Protein AF-A0A2E8GKJ9-F1 (afdb_monomer_lite)

Radius of gyration: 20.24 Å; chains: 1; bounding box: 35×62×53 Å

Structure (mmCIF, N/CA/C/O backbone):
data_AF-A0A2E8GKJ9-F1
#
_entry.id   AF-A0A2E8GKJ9-F1
#
loop_
_atom_site.group_PDB
_atom_site.id
_atom_site.type_symbol
_atom_site.label_atom_id
_atom_site.label_alt_id
_atom_site.label_comp_id
_atom_site.label_asym_id
_atom_site.label_entity_id
_atom_site.label_seq_id
_atom_site.pdbx_PDB_ins_code
_atom_site.Cartn_x
_atom_site.Cartn_y
_atom_site.Cartn_z
_atom_site.occupancy
_atom_site.B_iso_or_equiv
_atom_site.auth_seq_id
_atom_site.auth_comp_id
_atom_site.auth_asym_id
_atom_site.auth_atom_id
_atom_site.pdbx_PDB_model_num
ATOM 1 N N . MET A 1 1 ? -16.526 -52.017 17.508 1.00 37.81 1 MET A N 1
ATOM 2 C CA . MET A 1 1 ? -17.168 -50.694 17.635 1.00 37.81 1 MET A CA 1
ATOM 3 C C . MET A 1 1 ? -16.458 -49.986 18.776 1.00 37.81 1 MET A C 1
ATOM 5 O O . MET A 1 1 ? -16.640 -50.382 19.917 1.00 37.81 1 MET A O 1
ATOM 9 N N . VAL A 1 2 ? -15.527 -49.085 18.461 1.00 34.81 2 VAL A N 1
ATOM 10 C CA . VAL A 1 2 ? -14.724 -48.361 19.457 1.00 34.81 2 VAL A CA 1
ATOM 11 C C . VAL A 1 2 ? -15.180 -46.912 19.404 1.00 34.81 2 VAL A C 1
ATOM 13 O O . VAL A 1 2 ? -15.052 -46.266 18.368 1.00 34.81 2 VAL A O 1
ATOM 16 N N . PHE A 1 3 ? -15.776 -46.445 20.497 1.00 35.25 3 PHE A N 1
ATOM 17 C CA . PHE A 1 3 ? -16.077 -45.037 20.713 1.00 35.25 3 PHE A CA 1
ATOM 18 C C . PHE A 1 3 ? -14.812 -44.370 21.252 1.00 35.25 3 PHE A C 1
ATOM 20 O O . PHE A 1 3 ? -14.342 -44.736 22.326 1.00 35.25 3 PHE A O 1
ATOM 27 N N . VAL A 1 4 ? -14.271 -43.401 20.515 1.00 41.47 4 VAL A N 1
ATOM 28 C CA . VAL A 1 4 ? -13.294 -42.444 21.045 1.00 41.47 4 VAL A CA 1
ATOM 29 C C . VAL A 1 4 ? -14.050 -41.140 21.274 1.00 41.47 4 VAL A C 1
ATOM 31 O O . VAL A 1 4 ? -14.272 -40.359 20.355 1.00 41.47 4 VAL A O 1
ATOM 34 N N . LEU A 1 5 ? -14.520 -40.966 22.508 1.00 47.38 5 LEU A N 1
ATOM 35 C CA . LEU A 1 5 ? -14.886 -39.672 23.071 1.00 47.38 5 LEU A CA 1
ATOM 36 C C . LEU A 1 5 ? -13.622 -39.108 23.714 1.00 47.38 5 LEU A C 1
ATOM 38 O O . LEU A 1 5 ? -13.054 -39.756 24.591 1.00 47.38 5 LEU A O 1
ATOM 42 N N . GLY A 1 6 ? -13.198 -37.916 23.309 1.00 37.88 6 GLY A N 1
ATOM 43 C CA . GLY A 1 6 ? -12.155 -37.197 24.032 1.00 37.88 6 GLY A CA 1
ATOM 44 C C . GLY A 1 6 ? -11.301 -36.329 23.134 1.00 37.88 6 GLY A C 1
ATOM 45 O O . GLY A 1 6 ? -10.289 -36.789 22.623 1.00 37.88 6 GLY A O 1
ATOM 46 N N . LEU A 1 7 ? -11.729 -35.080 22.966 1.00 38.28 7 LEU A N 1
ATOM 47 C CA . LEU A 1 7 ? -10.962 -33.881 23.315 1.00 38.28 7 LEU A CA 1
ATOM 48 C C . LEU A 1 7 ? -11.767 -32.685 22.800 1.00 38.28 7 LEU A C 1
ATOM 50 O O . LEU A 1 7 ? -11.578 -32.201 21.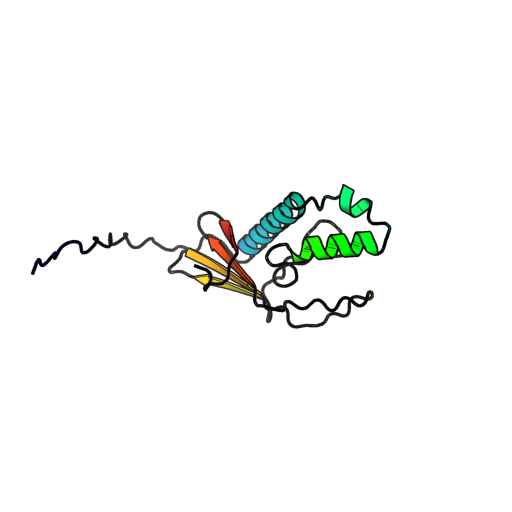688 1.00 38.28 7 LEU A O 1
ATOM 54 N N . TYR A 1 8 ? -12.716 -32.237 23.627 1.00 41.44 8 TYR A N 1
ATOM 55 C CA . TYR A 1 8 ? -13.070 -30.824 23.636 1.00 41.44 8 TYR A CA 1
ATOM 56 C C . TYR A 1 8 ? -11.774 -30.100 23.990 1.00 41.44 8 TYR A C 1
ATOM 58 O O . TYR A 1 8 ? -11.351 -30.143 25.143 1.00 41.44 8 TYR A O 1
ATOM 66 N N . GLY A 1 9 ? -11.101 -29.547 22.981 1.00 39.53 9 GLY A N 1
ATOM 67 C CA . GLY A 1 9 ? -10.055 -28.568 23.216 1.00 39.53 9 GLY A CA 1
ATOM 68 C C . GLY A 1 9 ? -10.674 -27.466 24.058 1.00 39.53 9 GLY A C 1
ATOM 69 O O . GLY A 1 9 ? -11.692 -26.888 23.671 1.00 39.53 9 GLY A O 1
ATOM 70 N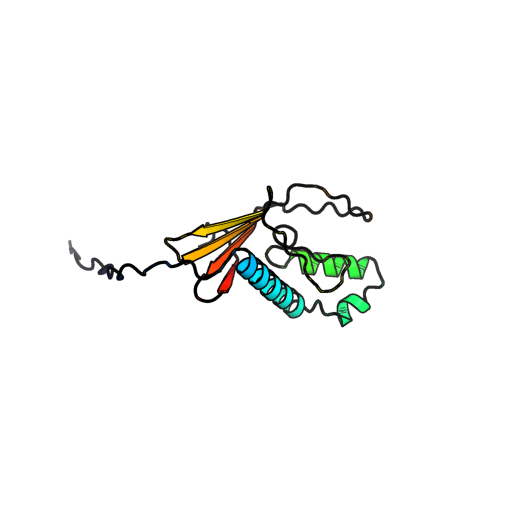 N . GLU A 1 10 ? -10.116 -27.264 25.245 1.00 41.47 10 GLU A N 1
ATOM 71 C CA . GLU A 1 10 ? -10.360 -26.087 26.055 1.00 41.47 10 GLU A CA 1
ATOM 72 C C . GLU A 1 10 ? -10.153 -24.874 25.147 1.00 41.47 10 GLU A C 1
ATOM 74 O O . GLU A 1 10 ? -9.032 -24.555 24.759 1.00 41.47 10 GLU A O 1
ATOM 79 N N . LEU A 1 11 ? -11.253 -24.223 24.755 1.00 41.44 11 LEU A N 1
ATOM 80 C CA . LEU A 1 11 ? -11.189 -22.822 24.383 1.00 41.44 11 LEU A CA 1
ATOM 81 C C . LEU A 1 11 ? -10.707 -22.134 25.656 1.00 41.44 11 LEU A C 1
ATOM 83 O O . LEU A 1 11 ? -11.498 -21.924 26.581 1.00 41.44 11 LEU A O 1
ATOM 87 N N . GLU A 1 12 ? -9.405 -21.866 25.737 1.00 44.09 12 GLU A N 1
ATOM 88 C CA . GLU A 1 12 ? -8.882 -20.890 26.676 1.00 44.09 12 GLU A CA 1
ATOM 89 C C . GLU A 1 12 ? -9.734 -19.644 26.483 1.00 44.09 12 GLU A C 1
ATOM 91 O O . GLU A 1 12 ? -9.731 -18.996 25.435 1.00 44.09 12 GLU A O 1
ATOM 96 N N . LYS A 1 13 ? -10.577 -19.385 27.477 1.00 44.56 13 LYS A N 1
ATOM 97 C CA . LYS A 1 13 ? -11.367 -18.175 27.558 1.00 44.56 13 LYS A CA 1
ATOM 98 C C . LYS A 1 13 ? -10.351 -17.076 27.824 1.00 44.56 13 LYS A C 1
ATOM 100 O O . LYS A 1 13 ? -10.055 -16.797 28.983 1.00 44.56 13 LYS A O 1
ATOM 105 N N . SER A 1 14 ? -9.761 -16.548 26.752 1.00 55.38 14 SER A N 1
ATOM 106 C CA . SER A 1 14 ? -8.860 -15.410 26.819 1.00 55.38 14 SER A CA 1
ATOM 107 C C . SER A 1 14 ? -9.568 -14.334 27.629 1.00 55.38 14 SER A C 1
ATOM 109 O O . SER A 1 14 ? -10.751 -14.055 27.395 1.00 55.38 14 SER A O 1
ATOM 111 N N . GLU A 1 15 ? -8.875 -13.787 28.624 1.00 50.28 15 GLU A N 1
ATOM 112 C CA . GLU A 1 15 ? -9.354 -12.618 29.352 1.00 50.28 15 GLU A CA 1
ATOM 113 C C . GLU A 1 15 ? -9.852 -11.576 28.340 1.00 50.28 15 GLU A C 1
ATOM 115 O O . GLU A 1 15 ? -9.291 -11.493 27.242 1.00 50.28 15 GLU A O 1
ATOM 120 N N . PRO A 1 16 ? -10.927 -10.827 28.641 1.00 48.75 16 PRO A N 1
ATOM 121 C CA . PRO A 1 16 ? -11.354 -9.753 27.762 1.00 48.75 16 PRO A CA 1
ATOM 122 C C . PRO A 1 16 ? -10.184 -8.777 27.649 1.00 48.75 16 PRO A C 1
ATOM 124 O O . PRO A 1 16 ? -9.932 -8.011 28.578 1.00 48.75 16 PRO A O 1
ATOM 127 N N . LYS A 1 17 ? -9.438 -8.850 26.538 1.00 59.78 17 LYS A N 1
ATOM 128 C CA . LYS A 1 17 ? -8.470 -7.820 26.188 1.00 59.78 17 LYS A CA 1
ATOM 129 C C . LYS A 1 17 ? -9.266 -6.528 26.149 1.00 59.78 17 LYS A C 1
ATOM 131 O O . LYS A 1 17 ? -10.297 -6.435 25.481 1.00 59.78 17 LYS A O 1
ATOM 136 N N . GLU A 1 18 ? -8.851 -5.570 26.957 1.00 61.88 18 GLU A N 1
ATOM 137 C CA . GLU A 1 18 ? -9.410 -4.234 26.912 1.00 61.88 18 GLU A CA 1
ATOM 138 C C . GLU A 1 18 ? -8.998 -3.630 25.568 1.00 61.88 18 GLU A C 1
ATOM 140 O O . GLU A 1 18 ? -7.889 -3.130 25.419 1.00 61.88 18 GLU A O 1
ATOM 145 N N . HIS A 1 19 ? -9.862 -3.776 24.562 1.00 66.50 19 HIS A N 1
ATOM 146 C CA . HIS A 1 19 ? -9.631 -3.259 23.219 1.00 66.50 19 HIS A CA 1
ATOM 147 C C . HIS A 1 19 ? -9.725 -1.736 23.261 1.00 66.50 19 HIS A C 1
ATOM 149 O O . HIS A 1 19 ? -10.819 -1.159 23.236 1.00 66.50 19 HIS A O 1
ATOM 155 N N . THR A 1 20 ? -8.569 -1.096 23.381 1.00 80.44 20 THR A N 1
ATOM 156 C CA . THR A 1 20 ? -8.431 0.347 23.247 1.00 80.44 20 THR A CA 1
ATOM 157 C C . THR A 1 20 ? -7.794 0.594 21.900 1.00 80.44 20 THR A C 1
ATOM 159 O O . THR A 1 20 ? -6.659 0.203 21.699 1.00 80.44 20 THR A O 1
ATOM 162 N N . GLN A 1 21 ? -8.535 1.240 21.004 1.00 89.44 21 GLN A N 1
ATOM 163 C CA . GLN A 1 21 ? -8.016 1.648 19.707 1.00 89.44 21 GLN A CA 1
ATOM 164 C C . GLN A 1 21 ? -6.819 2.592 19.915 1.00 89.44 21 GLN A C 1
ATOM 166 O O . GLN A 1 21 ? -6.995 3.711 20.411 1.00 89.44 21 GLN A O 1
ATOM 171 N N . GLU A 1 22 ? -5.625 2.134 19.563 1.00 91.12 22 GLU A N 1
ATOM 172 C CA . GLU A 1 22 ? -4.360 2.852 19.691 1.00 91.12 22 GLU A CA 1
ATOM 173 C C . GLU A 1 22 ? -4.058 3.675 18.439 1.00 91.12 22 GLU A C 1
ATOM 175 O O . GLU A 1 22 ? -3.619 4.826 18.546 1.00 91.12 22 GLU A O 1
ATOM 180 N N . LEU A 1 23 ? -4.327 3.129 17.247 1.00 93.31 23 LEU A N 1
ATOM 181 C CA . LEU A 1 23 ? -4.087 3.848 16.001 1.00 93.31 23 LEU A CA 1
ATOM 182 C C . LEU A 1 23 ? -5.255 4.772 15.654 1.00 93.31 23 LEU A C 1
ATOM 184 O O . LEU A 1 23 ? -6.423 4.570 15.990 1.00 93.31 23 LEU A O 1
ATOM 188 N N . THR A 1 24 ? -4.926 5.822 14.914 1.00 92.75 24 THR A N 1
ATOM 189 C CA . THR A 1 24 ? -5.902 6.691 14.250 1.00 92.75 24 THR A CA 1
ATOM 190 C C . THR A 1 24 ? -5.872 6.434 12.749 1.00 92.75 24 THR A C 1
ATOM 192 O O . THR A 1 24 ? -4.872 5.946 12.230 1.00 92.75 24 THR A O 1
ATOM 195 N N . GLU A 1 25 ? -6.916 6.833 12.020 1.00 90.50 25 GLU A N 1
ATOM 196 C CA . GLU A 1 25 ? -6.937 6.733 10.550 1.00 90.50 25 GLU A CA 1
ATOM 197 C C . GLU A 1 25 ? -5.707 7.386 9.896 1.00 90.50 25 GLU A C 1
ATOM 199 O O . GLU A 1 25 ? -5.148 6.841 8.947 1.00 90.50 25 GLU A O 1
ATOM 204 N N . SER A 1 26 ? -5.231 8.513 10.443 1.00 91.38 26 SER A N 1
ATOM 205 C CA . SER A 1 26 ? -4.013 9.181 9.966 1.00 91.38 26 SER A CA 1
ATOM 206 C C . SER A 1 26 ? -2.774 8.301 10.136 1.00 91.38 26 SER A C 1
ATOM 208 O O . SER A 1 26 ? -1.976 8.188 9.212 1.00 91.38 26 SER A O 1
ATOM 210 N N . MET A 1 27 ? -2.623 7.652 11.294 1.00 93.69 27 MET A N 1
ATOM 211 C CA . MET A 1 27 ? -1.497 6.747 11.554 1.00 93.69 27 MET A CA 1
ATOM 212 C C . MET A 1 27 ? -1.572 5.506 10.663 1.00 93.69 27 MET A C 1
ATOM 214 O O . MET A 1 27 ? -0.558 5.068 10.133 1.00 93.69 27 MET A O 1
ATOM 218 N N . VAL A 1 28 ? -2.775 4.975 10.435 1.00 92.88 28 VAL A N 1
ATOM 219 C CA . VAL A 1 28 ? -2.992 3.864 9.497 1.00 92.88 28 VAL A CA 1
ATOM 220 C C . VAL A 1 28 ? -2.602 4.273 8.076 1.00 92.88 28 VAL A C 1
ATOM 222 O O . VAL A 1 28 ? -1.932 3.509 7.387 1.00 92.88 28 VAL A O 1
ATOM 225 N N . SER A 1 29 ? -2.950 5.487 7.643 1.00 90.69 29 SER A N 1
ATOM 226 C CA . SER A 1 29 ? -2.540 6.010 6.334 1.00 90.69 29 SER A CA 1
ATOM 227 C C . SER A 1 29 ? -1.013 6.101 6.199 1.00 90.69 29 SER A C 1
ATOM 229 O O . SER A 1 29 ? -0.449 5.656 5.198 1.00 90.69 29 SER A O 1
ATOM 231 N N . GLU A 1 30 ? -0.322 6.581 7.237 1.00 92.19 30 GLU A N 1
ATOM 232 C CA . GLU A 1 30 ? 1.147 6.625 7.270 1.00 92.19 30 GLU A CA 1
ATOM 233 C C . GLU A 1 30 ? 1.782 5.227 7.227 1.00 92.19 30 GLU A C 1
ATOM 235 O O . GLU A 1 30 ? 2.773 5.020 6.521 1.00 92.19 30 GLU A O 1
ATOM 240 N N . LEU A 1 31 ? 1.202 4.248 7.929 1.00 94.25 31 LEU A N 1
ATOM 241 C CA . LEU A 1 31 ? 1.664 2.857 7.901 1.00 94.25 31 LEU A CA 1
ATOM 242 C C . LEU A 1 31 ? 1.511 2.238 6.509 1.00 94.25 31 LEU A C 1
ATOM 244 O O . LEU A 1 31 ? 2.437 1.586 6.022 1.00 94.25 31 LEU A O 1
ATOM 248 N N . ILE A 1 32 ? 0.386 2.485 5.831 1.00 92.88 32 ILE A N 1
ATOM 249 C CA . ILE A 1 32 ? 0.177 2.052 4.443 1.00 92.88 32 ILE A CA 1
ATOM 250 C C . ILE A 1 32 ? 1.222 2.691 3.536 1.00 92.88 32 ILE A C 1
ATOM 252 O O . ILE A 1 32 ? 1.846 1.986 2.747 1.00 92.88 32 ILE A O 1
ATOM 256 N N . PHE A 1 33 ? 1.448 4.000 3.660 1.00 93.25 33 PHE A N 1
ATOM 257 C CA . PHE A 1 33 ? 2.449 4.708 2.865 1.00 93.25 33 PHE A CA 1
ATOM 258 C C . PHE A 1 33 ? 3.842 4.096 3.040 1.00 93.25 33 PHE A C 1
ATOM 260 O O . PHE A 1 33 ? 4.502 3.770 2.050 1.00 93.25 33 PHE A O 1
ATOM 267 N N . ALA A 1 34 ? 4.275 3.889 4.286 1.00 94.00 34 ALA A N 1
ATOM 268 C CA . ALA A 1 34 ? 5.572 3.294 4.587 1.00 94.00 34 ALA A CA 1
ATOM 269 C C . ALA A 1 34 ? 5.688 1.876 4.010 1.00 94.00 34 ALA A C 1
ATOM 271 O O . ALA A 1 34 ? 6.684 1.548 3.360 1.00 94.00 34 ALA A O 1
ATOM 272 N N . ASN A 1 35 ? 4.647 1.061 4.184 1.00 93.88 35 ASN A N 1
ATOM 273 C CA . ASN A 1 35 ? 4.593 -0.301 3.675 1.00 93.88 35 ASN A CA 1
ATOM 274 C C . ASN A 1 35 ? 4.651 -0.356 2.136 1.00 93.88 35 ASN A C 1
ATOM 276 O O . ASN A 1 35 ? 5.460 -1.091 1.569 1.00 93.88 35 ASN A O 1
ATOM 280 N N . VAL A 1 36 ? 3.859 0.468 1.444 1.00 93.62 36 VAL A N 1
ATOM 281 C CA . VAL A 1 36 ? 3.887 0.584 -0.024 1.00 93.62 36 VAL A CA 1
ATOM 282 C C . VAL A 1 36 ? 5.262 1.022 -0.511 1.00 93.62 36 VAL A C 1
ATOM 284 O O . VAL A 1 36 ? 5.801 0.453 -1.459 1.00 93.62 36 VAL A O 1
ATOM 287 N N . HIS A 1 37 ? 5.851 2.027 0.130 1.00 93.00 37 HIS A N 1
ATOM 288 C CA . HIS A 1 37 ? 7.168 2.516 -0.249 1.00 93.00 37 HIS A CA 1
ATOM 289 C C . HIS A 1 37 ? 8.231 1.410 -0.117 1.00 93.00 37 HIS A C 1
ATOM 291 O O . HIS A 1 37 ? 9.066 1.239 -1.008 1.00 93.00 37 HIS A O 1
ATOM 297 N N . SER A 1 38 ? 8.158 0.591 0.937 1.00 92.56 38 SER A N 1
ATOM 298 C CA . SER A 1 38 ? 8.991 -0.608 1.077 1.00 92.56 38 SER A CA 1
ATOM 299 C C . SER A 1 38 ? 8.741 -1.639 -0.029 1.00 92.56 38 SER A C 1
ATOM 301 O O . SER A 1 38 ? 9.713 -2.145 -0.587 1.00 92.56 38 SER A O 1
ATOM 303 N N . LEU A 1 39 ? 7.484 -1.910 -0.406 1.00 92.88 39 LEU A N 1
ATOM 304 C CA . LEU A 1 39 ? 7.148 -2.817 -1.515 1.00 92.88 39 LEU A CA 1
ATOM 305 C C . LEU A 1 39 ? 7.760 -2.366 -2.849 1.00 92.88 39 LEU A C 1
ATOM 307 O O . LEU A 1 39 ? 8.369 -3.175 -3.548 1.00 92.88 39 LEU A O 1
ATOM 311 N N . ILE A 1 40 ? 7.630 -1.079 -3.183 1.00 92.06 40 ILE A N 1
ATOM 312 C CA . ILE A 1 40 ? 8.191 -0.474 -4.403 1.00 92.06 40 ILE A CA 1
ATOM 313 C C . ILE A 1 40 ? 9.707 -0.705 -4.456 1.00 92.06 40 ILE A C 1
ATOM 315 O O . ILE A 1 40 ? 10.235 -1.192 -5.458 1.00 92.06 40 ILE A O 1
ATOM 319 N N . ILE A 1 41 ? 10.406 -0.418 -3.353 1.00 91.81 41 ILE A N 1
ATOM 320 C CA . ILE A 1 41 ? 11.857 -0.616 -3.256 1.00 91.81 41 ILE A CA 1
ATOM 321 C C . ILE A 1 41 ? 12.218 -2.100 -3.384 1.00 91.81 41 ILE A C 1
ATOM 323 O O . ILE A 1 41 ? 13.152 -2.438 -4.113 1.00 91.81 41 ILE A O 1
ATOM 327 N N . SER A 1 42 ? 11.490 -2.994 -2.711 1.00 92.38 42 SER A N 1
ATOM 328 C CA . SER A 1 42 ? 11.725 -4.442 -2.777 1.00 92.38 42 SER A CA 1
ATOM 329 C C . SER A 1 42 ? 11.494 -5.028 -4.171 1.00 92.38 42 SER A C 1
ATOM 331 O O . SER A 1 42 ? 12.159 -5.999 -4.528 1.00 92.38 42 SER A O 1
ATOM 333 N N . ALA A 1 43 ? 10.625 -4.421 -4.980 1.00 91.12 43 ALA A N 1
ATOM 334 C CA . ALA A 1 43 ? 10.437 -4.769 -6.389 1.00 91.12 43 ALA A CA 1
ATOM 335 C C . ALA A 1 43 ? 11.538 -4.224 -7.318 1.00 91.12 43 ALA A C 1
ATOM 337 O O . ALA A 1 43 ? 11.493 -4.450 -8.524 1.00 91.12 43 ALA A O 1
ATOM 338 N N . GLY A 1 44 ? 12.532 -3.506 -6.785 1.00 91.75 44 GLY A N 1
ATOM 339 C CA . GLY A 1 44 ? 13.624 -2.923 -7.567 1.00 91.75 44 GLY A CA 1
ATOM 340 C C . GLY A 1 44 ? 13.274 -1.595 -8.244 1.00 91.75 44 GLY A C 1
ATOM 341 O O . GLY A 1 44 ? 14.116 -1.028 -8.945 1.00 91.75 44 GLY A O 1
ATOM 342 N N . ILE A 1 45 ? 12.079 -1.054 -7.989 1.00 91.31 45 ILE A N 1
ATOM 343 C CA . ILE A 1 45 ? 11.626 0.238 -8.510 1.00 91.31 45 ILE A CA 1
ATOM 344 C C . ILE A 1 45 ? 12.280 1.341 -7.667 1.00 91.31 45 ILE A C 1
ATOM 346 O O . ILE A 1 45 ? 11.719 1.888 -6.723 1.00 91.31 45 ILE A O 1
ATOM 350 N N . THR A 1 46 ? 13.541 1.623 -7.969 1.00 89.00 46 THR A N 1
ATOM 351 C CA . THR A 1 46 ? 14.370 2.598 -7.246 1.00 89.00 46 THR A CA 1
ATOM 352 C C . THR A 1 46 ? 14.396 3.952 -7.959 1.00 89.00 46 THR A C 1
ATOM 354 O O . THR A 1 46 ? 14.120 4.012 -9.158 1.00 89.00 46 THR A O 1
ATOM 357 N N . PRO A 1 47 ? 14.816 5.047 -7.293 1.00 86.31 47 PRO A N 1
ATOM 358 C CA . PRO A 1 47 ? 15.004 6.337 -7.961 1.00 86.31 47 PRO A CA 1
ATOM 359 C C . PRO A 1 47 ? 15.910 6.255 -9.198 1.00 86.31 47 PRO A C 1
ATOM 361 O O . PRO A 1 47 ? 15.658 6.920 -10.196 1.00 86.31 47 PRO A O 1
ATOM 364 N N . THR A 1 48 ? 16.936 5.397 -9.160 1.00 86.44 48 THR A N 1
ATOM 365 C CA . THR A 1 48 ? 17.823 5.151 -10.304 1.00 86.44 48 THR A CA 1
ATOM 366 C C . THR A 1 48 ? 17.104 4.437 -11.446 1.00 86.44 48 THR A C 1
ATOM 368 O O . THR A 1 48 ? 17.296 4.813 -12.595 1.00 86.44 48 THR A O 1
ATOM 371 N N . PHE A 1 49 ? 16.277 3.427 -11.149 1.00 88.88 49 PHE A N 1
ATOM 372 C CA . PHE A 1 49 ? 15.460 2.752 -12.163 1.00 88.88 49 PHE A CA 1
ATOM 373 C C . PHE A 1 49 ? 14.529 3.752 -12.861 1.00 88.88 49 PHE A C 1
ATOM 375 O O . PHE A 1 49 ? 14.524 3.844 -14.082 1.00 88.88 49 PHE A O 1
ATOM 382 N N . LEU A 1 50 ? 13.826 4.574 -12.077 1.00 89.12 50 LEU A N 1
ATOM 383 C CA . LEU A 1 50 ? 12.876 5.571 -12.578 1.00 89.12 50 LEU A CA 1
ATOM 384 C C . LEU A 1 50 ? 13.552 6.669 -13.419 1.00 89.12 50 LEU A C 1
ATOM 386 O O . LEU A 1 50 ? 12.982 7.130 -14.403 1.00 89.12 50 LEU A O 1
ATOM 390 N N . ALA A 1 51 ? 14.778 7.066 -13.066 1.00 88.12 51 ALA A N 1
ATOM 391 C CA . ALA A 1 51 ? 15.548 8.062 -13.812 1.00 88.12 51 ALA A CA 1
ATOM 392 C C . ALA A 1 51 ? 16.034 7.574 -15.190 1.00 88.12 51 ALA A C 1
ATOM 394 O O . ALA A 1 51 ? 16.377 8.405 -16.028 1.00 88.12 51 ALA A O 1
ATOM 395 N N . ASN A 1 52 ? 16.065 6.258 -15.417 1.00 89.31 52 ASN A N 1
ATOM 396 C CA . ASN A 1 52 ? 16.533 5.642 -16.661 1.00 89.31 52 ASN A 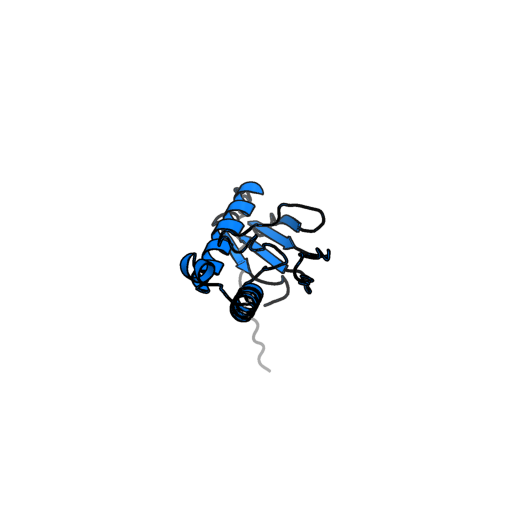CA 1
ATOM 397 C C . ASN A 1 52 ? 15.386 5.218 -17.595 1.00 89.31 52 ASN A C 1
ATOM 399 O O . ASN A 1 52 ? 15.638 4.538 -18.584 1.00 89.31 52 ASN A O 1
ATOM 403 N N . LEU A 1 53 ? 14.137 5.584 -17.290 1.00 89.12 53 LEU A N 1
ATOM 404 C CA . LEU A 1 53 ? 12.995 5.300 -18.160 1.00 89.12 53 LEU A CA 1
ATOM 405 C C . LEU A 1 53 ? 13.035 6.229 -19.378 1.00 89.12 53 LEU A C 1
ATOM 407 O O . LEU A 1 53 ? 12.661 7.401 -19.288 1.00 89.12 53 LEU A O 1
ATOM 411 N N . GLU A 1 54 ? 13.481 5.717 -20.522 1.00 87.75 54 GLU A N 1
ATOM 412 C CA . GLU A 1 54 ? 13.646 6.513 -21.745 1.00 87.75 54 GLU A CA 1
ATOM 413 C C . GLU A 1 54 ? 12.591 6.169 -22.801 1.00 87.75 54 GLU A C 1
ATOM 415 O O . GLU A 1 54 ? 12.103 7.053 -23.516 1.00 87.75 54 GLU A O 1
ATOM 420 N N . THR A 1 55 ? 12.199 4.898 -22.879 1.00 88.19 55 THR A N 1
ATOM 421 C CA . THR A 1 55 ? 11.332 4.365 -23.935 1.00 88.19 55 THR A CA 1
ATOM 422 C C . THR A 1 55 ? 9.907 4.089 -23.451 1.00 88.19 55 THR A C 1
ATOM 424 O O . THR A 1 55 ? 9.610 4.151 -22.259 1.00 88.19 55 THR A O 1
ATOM 427 N N . ASP A 1 56 ? 8.992 3.832 -24.390 1.00 86.19 56 ASP A N 1
ATOM 428 C CA . ASP A 1 56 ? 7.656 3.322 -24.054 1.00 86.19 56 ASP A CA 1
ATOM 429 C C . ASP A 1 56 ? 7.732 1.910 -23.453 1.00 86.19 56 ASP A C 1
ATOM 431 O O . ASP A 1 56 ? 7.056 1.650 -22.463 1.00 86.19 56 ASP A O 1
ATOM 435 N N . ASP A 1 57 ? 8.619 1.052 -23.968 1.00 87.62 57 ASP A N 1
ATOM 436 C CA . ASP A 1 57 ? 8.804 -0.315 -23.467 1.00 87.62 57 ASP A CA 1
ATOM 437 C C . ASP A 1 57 ? 9.259 -0.323 -21.991 1.00 87.62 57 ASP A C 1
ATOM 439 O O . ASP A 1 57 ? 8.699 -1.059 -21.181 1.00 87.62 57 ASP A O 1
ATOM 443 N N . ASP A 1 58 ? 10.190 0.562 -21.598 1.00 88.56 58 ASP A N 1
ATOM 444 C CA . ASP A 1 58 ? 10.628 0.691 -20.193 1.00 88.56 58 ASP A CA 1
ATOM 445 C C . ASP A 1 58 ? 9.463 1.081 -19.266 1.00 88.56 58 ASP A C 1
ATOM 447 O O . ASP A 1 58 ? 9.362 0.639 -18.116 1.00 88.56 58 ASP A O 1
ATOM 451 N N . ARG A 1 59 ? 8.571 1.950 -19.761 1.00 85.94 59 ARG A N 1
ATOM 452 C CA . ARG A 1 59 ? 7.383 2.385 -19.019 1.00 85.94 59 ARG A CA 1
ATOM 453 C C . ARG A 1 59 ? 6.384 1.245 -18.880 1.00 85.94 59 ARG A C 1
ATOM 455 O O . ARG A 1 59 ? 5.823 1.080 -17.799 1.00 85.94 59 ARG A O 1
ATOM 462 N N . ASP A 1 60 ? 6.178 0.464 -19.933 1.00 85.38 60 ASP A N 1
ATOM 463 C CA . ASP A 1 60 ? 5.297 -0.702 -19.903 1.00 85.38 60 ASP A CA 1
ATOM 464 C C . ASP A 1 60 ? 5.812 -1.761 -18.916 1.00 85.38 60 ASP A C 1
ATOM 466 O O . ASP A 1 60 ? 5.037 -2.243 -18.087 1.00 85.38 60 ASP A O 1
ATOM 470 N N . GLU A 1 61 ? 7.120 -2.045 -18.899 1.00 87.56 61 GLU A N 1
ATOM 471 C CA . GLU A 1 61 ? 7.736 -2.941 -17.908 1.00 87.56 61 GLU A CA 1
ATOM 472 C C . GLU A 1 61 ? 7.545 -2.442 -16.468 1.00 87.56 61 GLU A C 1
ATOM 474 O O . GLU A 1 61 ? 7.176 -3.221 -15.582 1.00 87.56 61 GLU A O 1
ATOM 479 N N . LEU A 1 62 ? 7.728 -1.137 -16.221 1.00 88.75 62 LEU A N 1
ATOM 480 C CA . LEU A 1 62 ? 7.427 -0.534 -14.920 1.00 88.75 62 LEU A CA 1
ATOM 481 C C . LEU A 1 62 ? 5.959 -0.751 -14.535 1.00 88.75 62 LEU A C 1
ATOM 483 O O . LEU A 1 62 ? 5.669 -1.093 -13.387 1.00 88.75 62 LEU A O 1
ATOM 487 N N . TYR A 1 63 ? 5.023 -0.520 -15.456 1.00 85.62 63 TYR A N 1
ATOM 488 C CA . TYR A 1 63 ? 3.600 -0.667 -15.160 1.00 85.62 63 TYR A CA 1
ATOM 489 C C . TYR A 1 63 ? 3.225 -2.112 -14.850 1.00 85.62 63 TYR A C 1
ATOM 491 O O . TYR A 1 63 ? 2.439 -2.333 -13.929 1.00 85.62 63 TYR A O 1
ATOM 499 N N . GLU A 1 64 ? 3.794 -3.087 -15.556 1.00 86.50 64 GLU A N 1
ATOM 500 C CA . GLU A 1 64 ? 3.604 -4.504 -15.238 1.00 86.50 64 GLU A CA 1
ATOM 501 C C . GLU A 1 64 ? 4.170 -4.851 -13.854 1.00 86.50 64 GLU A C 1
ATOM 503 O O . GLU A 1 64 ? 3.490 -5.501 -13.056 1.00 86.50 64 GLU A O 1
ATOM 508 N N . ALA A 1 65 ? 5.355 -4.339 -13.508 1.00 89.50 65 ALA A N 1
ATOM 509 C CA . ALA A 1 65 ? 5.934 -4.521 -12.177 1.00 89.50 65 ALA A CA 1
ATOM 510 C C . ALA A 1 65 ? 5.061 -3.900 -11.071 1.00 89.50 65 ALA A C 1
ATOM 512 O O . ALA A 1 65 ? 4.828 -4.530 -10.041 1.00 89.50 65 ALA A O 1
ATOM 513 N N . LEU A 1 66 ? 4.531 -2.692 -11.287 1.00 88.06 66 LEU A N 1
ATOM 514 C CA . LEU A 1 66 ? 3.626 -2.031 -10.344 1.00 88.06 66 LEU A CA 1
ATOM 515 C C . LEU A 1 66 ? 2.296 -2.781 -10.200 1.00 88.06 66 LEU A C 1
ATOM 517 O O . LEU A 1 66 ? 1.818 -2.947 -9.084 1.00 88.06 66 LEU A O 1
ATOM 521 N N . ARG A 1 67 ? 1.710 -3.273 -11.299 1.00 84.88 67 ARG A N 1
ATOM 522 C CA . ARG A 1 67 ? 0.459 -4.059 -11.284 1.00 84.88 67 ARG A CA 1
ATOM 523 C C . ARG A 1 67 ? 0.586 -5.368 -10.517 1.00 84.88 67 ARG A C 1
ATOM 525 O O . ARG A 1 67 ? -0.403 -5.832 -9.959 1.00 84.88 67 ARG A O 1
ATOM 532 N N . ALA A 1 68 ? 1.781 -5.946 -10.479 1.00 87.19 68 ALA A N 1
ATOM 533 C CA . ALA A 1 68 ? 2.053 -7.135 -9.685 1.00 87.19 68 ALA A CA 1
ATOM 534 C C . ALA A 1 68 ? 2.134 -6.847 -8.173 1.00 87.19 68 ALA A C 1
ATOM 536 O O . ALA A 1 68 ? 2.100 -7.787 -7.376 1.00 87.19 68 ALA A O 1
ATOM 537 N N . LEU A 1 69 ? 2.243 -5.578 -7.754 1.00 89.44 69 LEU A N 1
ATOM 538 C CA . LEU A 1 69 ? 2.307 -5.221 -6.340 1.00 89.44 69 LEU A CA 1
ATOM 539 C C . LEU A 1 69 ? 0.914 -5.200 -5.691 1.00 89.44 69 LEU A C 1
ATOM 541 O O . LEU A 1 69 ? -0.038 -4.672 -6.275 1.00 89.44 69 LEU A O 1
ATOM 545 N N . PRO A 1 70 ? 0.787 -5.699 -4.444 1.00 89.38 70 PRO A N 1
ATOM 546 C CA . PRO A 1 70 ? -0.471 -5.663 -3.713 1.00 89.38 70 PRO A CA 1
ATOM 547 C C . PRO A 1 70 ? -1.069 -4.255 -3.670 1.00 89.38 70 PRO A C 1
ATOM 549 O O . PRO A 1 70 ? -0.369 -3.271 -3.430 1.00 89.38 70 PRO A O 1
ATOM 552 N N . GLY A 1 71 ? -2.380 -4.154 -3.889 1.00 86.94 71 GLY A N 1
ATOM 553 C CA . GLY A 1 71 ? -3.136 -2.908 -3.736 1.00 86.94 71 GLY A CA 1
ATOM 554 C C . GLY A 1 71 ? -2.864 -1.816 -4.780 1.00 86.94 71 GLY A C 1
ATOM 555 O O . GLY A 1 71 ? -3.545 -0.788 -4.724 1.00 86.94 71 GLY A O 1
ATOM 556 N N . TYR A 1 72 ? -1.940 -2.007 -5.731 1.00 87.62 72 TYR A N 1
ATOM 557 C CA . TYR A 1 72 ? -1.674 -1.007 -6.767 1.00 87.62 72 TYR A CA 1
ATOM 558 C C . TYR A 1 72 ? -2.924 -0.754 -7.620 1.00 87.62 72 TYR A C 1
ATOM 560 O O . TYR A 1 72 ? -3.589 -1.676 -8.087 1.00 87.62 72 TYR A O 1
ATOM 568 N N . GLY A 1 73 ? -3.269 0.518 -7.800 1.00 82.19 73 GLY A N 1
ATOM 569 C CA . GLY A 1 73 ? -4.463 0.962 -8.519 1.00 82.19 73 GLY A CA 1
ATOM 570 C C . GLY A 1 73 ? -5.768 0.890 -7.718 1.00 82.19 73 GLY A C 1
ATOM 571 O O . GLY A 1 73 ? -6.755 1.475 -8.155 1.00 82.19 73 GLY A O 1
ATOM 572 N N . CYS A 1 74 ? -5.790 0.226 -6.558 1.00 84.50 74 CYS A N 1
ATOM 573 C CA . CYS A 1 74 ? -6.955 0.163 -5.666 1.00 84.50 74 CYS A CA 1
ATOM 574 C C . CYS A 1 74 ? -6.764 1.032 -4.414 1.00 84.50 74 CYS A C 1
ATOM 576 O O . CYS A 1 74 ? -7.621 1.850 -4.085 1.00 84.50 74 CYS A O 1
ATOM 578 N N . LEU A 1 75 ? -5.637 0.853 -3.724 1.00 88.25 75 LEU A N 1
ATOM 579 C CA . LEU A 1 75 ? -5.322 1.497 -2.444 1.00 88.25 75 LEU A CA 1
ATOM 580 C C . LEU A 1 75 ? -4.271 2.594 -2.597 1.00 88.25 75 LEU A C 1
ATOM 582 O O . LEU A 1 75 ? -4.258 3.548 -1.828 1.00 88.25 75 LEU A O 1
ATOM 586 N N . TRP A 1 76 ? -3.399 2.457 -3.592 1.00 89.25 76 TRP A N 1
ATOM 587 C CA . TRP A 1 76 ? -2.325 3.401 -3.850 1.00 89.25 76 TRP A CA 1
ATOM 588 C C . TRP A 1 76 ? -1.952 3.419 -5.332 1.00 89.25 76 TRP A C 1
ATOM 590 O O . TRP A 1 76 ? -2.276 2.499 -6.088 1.00 89.25 76 TRP A O 1
ATOM 600 N N . TYR A 1 77 ? -1.250 4.462 -5.756 1.00 87.38 77 TYR A N 1
ATOM 601 C CA . TYR A 1 77 ? -0.680 4.580 -7.095 1.00 87.38 77 TYR A CA 1
ATOM 602 C C . TYR A 1 77 ? 0.657 5.327 -7.054 1.00 87.38 77 TYR A C 1
ATOM 604 O O . TYR A 1 77 ? 1.069 5.826 -6.012 1.00 87.38 77 TYR A O 1
ATOM 612 N N . LEU A 1 78 ? 1.366 5.385 -8.185 1.00 85.94 78 LEU A N 1
ATOM 613 C CA . LEU A 1 78 ? 2.658 6.068 -8.279 1.00 85.94 78 LEU A CA 1
ATOM 614 C C . LEU A 1 78 ? 2.542 7.315 -9.172 1.00 85.94 78 LEU A C 1
ATOM 616 O O . LEU A 1 78 ? 2.671 7.196 -10.396 1.00 85.94 78 LEU A O 1
ATOM 620 N N . PRO A 1 79 ? 2.277 8.510 -8.612 1.00 79.88 79 PRO A N 1
ATOM 621 C CA . PRO A 1 79 ? 2.152 9.727 -9.403 1.00 79.88 79 PRO A CA 1
ATOM 622 C C . PRO A 1 79 ? 3.479 10.073 -10.081 1.00 79.88 79 PRO A C 1
ATOM 624 O O . PRO A 1 79 ? 4.530 10.117 -9.436 1.00 79.88 79 PRO A O 1
ATOM 627 N N . ASN A 1 80 ? 3.416 10.355 -11.386 1.00 74.69 80 ASN A N 1
ATOM 628 C CA . ASN A 1 80 ? 4.525 10.876 -12.196 1.00 74.69 80 ASN A CA 1
ATOM 629 C C . ASN A 1 80 ? 5.856 10.118 -12.032 1.00 74.69 80 ASN A C 1
ATOM 631 O O . ASN A 1 80 ? 6.913 10.729 -12.157 1.00 74.69 80 ASN A O 1
ATOM 635 N N . MET A 1 81 ? 5.812 8.813 -11.726 1.00 75.38 81 MET A N 1
ATOM 636 C CA . MET A 1 81 ? 7.009 7.971 -11.588 1.00 75.38 81 MET A CA 1
ATOM 637 C C . MET A 1 81 ? 8.029 8.533 -10.577 1.00 75.38 81 MET A C 1
ATOM 639 O O . MET A 1 81 ? 9.233 8.384 -10.747 1.00 75.38 81 MET A O 1
ATOM 643 N N . THR A 1 82 ? 7.559 9.199 -9.515 1.00 77.44 82 THR A N 1
ATOM 644 C CA . THR A 1 82 ? 8.432 9.862 -8.524 1.00 77.44 82 THR A CA 1
ATOM 645 C C . THR A 1 82 ? 9.102 8.895 -7.544 1.00 77.44 82 THR A C 1
ATOM 647 O O . THR A 1 82 ? 9.993 9.296 -6.800 1.00 77.44 82 THR A O 1
ATOM 650 N N . GLY A 1 83 ? 8.661 7.635 -7.506 1.00 80.69 83 GLY A N 1
ATOM 651 C CA . GLY A 1 83 ? 9.055 6.667 -6.476 1.00 80.69 83 GLY A CA 1
ATOM 652 C C . GLY A 1 83 ? 8.334 6.875 -5.139 1.00 80.69 83 GLY A C 1
ATOM 653 O O . GLY A 1 83 ? 8.477 6.054 -4.241 1.00 80.69 83 GLY A O 1
ATOM 654 N N . ILE A 1 84 ? 7.530 7.936 -5.018 1.00 86.25 84 ILE A N 1
ATOM 655 C CA . ILE A 1 84 ? 6.745 8.248 -3.826 1.00 86.25 84 ILE A CA 1
ATOM 656 C C . ILE A 1 84 ? 5.303 7.806 -4.086 1.00 86.25 84 ILE A C 1
ATOM 658 O O . ILE A 1 84 ? 4.656 8.392 -4.958 1.00 86.25 84 ILE A O 1
ATOM 662 N N . PRO A 1 85 ? 4.796 6.777 -3.386 1.00 90.19 85 PRO A N 1
ATOM 663 C CA . PRO A 1 85 ? 3.423 6.341 -3.572 1.00 90.19 85 PRO A CA 1
ATOM 664 C C . PRO A 1 85 ? 2.442 7.401 -3.081 1.00 90.19 85 PRO A C 1
ATOM 666 O O . PRO A 1 85 ? 2.678 8.063 -2.073 1.00 90.19 85 PRO A O 1
ATOM 669 N N . ASP A 1 86 ? 1.321 7.514 -3.776 1.00 87.94 86 ASP A N 1
ATOM 670 C CA . ASP A 1 86 ? 0.147 8.225 -3.297 1.00 87.94 86 ASP A CA 1
ATOM 671 C C . ASP A 1 86 ? -0.863 7.196 -2.790 1.00 87.94 86 ASP A C 1
ATOM 673 O O . ASP A 1 86 ? -1.296 6.319 -3.544 1.00 87.94 86 ASP A O 1
ATOM 677 N N . VAL A 1 87 ? -1.163 7.259 -1.496 1.00 87.81 87 VAL A N 1
ATOM 678 C CA . VAL A 1 87 ? -2.107 6.370 -0.817 1.00 87.81 87 VAL A CA 1
ATOM 679 C C . VAL A 1 87 ? -3.454 7.068 -0.774 1.00 87.81 87 VAL A C 1
ATOM 681 O O . VAL A 1 87 ? -3.560 8.194 -0.296 1.00 87.81 87 VAL A O 1
ATOM 684 N N . ASN A 1 88 ? -4.493 6.387 -1.246 1.00 83.38 88 ASN A N 1
ATOM 685 C CA . ASN A 1 88 ? -5.830 6.956 -1.286 1.00 83.38 88 ASN A CA 1
ATOM 686 C C . ASN A 1 88 ? -6.343 7.226 0.134 1.00 83.38 88 ASN A C 1
ATOM 688 O O . ASN A 1 88 ? -6.447 6.313 0.950 1.00 83.38 88 ASN A O 1
ATOM 692 N N . GLU A 1 89 ? -6.728 8.470 0.397 1.00 82.44 89 GLU A N 1
ATOM 693 C CA . GLU A 1 89 ? -7.396 8.851 1.639 1.00 82.44 89 GLU A CA 1
ATOM 694 C C . GLU A 1 89 ? -8.806 8.228 1.746 1.00 82.44 89 GLU A C 1
ATOM 696 O O . GLU A 1 89 ? -9.417 7.877 0.721 1.00 82.44 89 GLU A O 1
ATOM 701 N N . PRO A 1 90 ? -9.364 8.119 2.971 1.00 83.38 90 PRO A N 1
ATOM 702 C CA . PRO A 1 90 ? -10.755 7.731 3.169 1.00 83.38 90 PRO A CA 1
ATOM 703 C C . PRO A 1 90 ? -11.712 8.553 2.291 1.00 83.38 90 PRO A C 1
ATOM 705 O O . PRO A 1 90 ? -11.698 9.784 2.293 1.00 83.38 90 PRO A O 1
ATOM 708 N N . SER A 1 91 ? -12.548 7.870 1.515 1.00 82.00 91 SER A N 1
ATOM 709 C CA . SER A 1 91 ? -13.459 8.466 0.535 1.00 82.00 91 SER A CA 1
ATOM 710 C C . SER A 1 91 ? -14.583 7.492 0.163 1.00 82.00 91 SER A C 1
ATOM 712 O O . SER A 1 91 ? -14.629 6.360 0.640 1.00 82.00 91 SER A O 1
ATOM 714 N N . ASP A 1 92 ? -15.465 7.885 -0.760 1.00 80.62 92 ASP A N 1
ATOM 715 C CA . ASP A 1 92 ? -16.520 7.003 -1.290 1.00 80.62 92 ASP A CA 1
ATOM 716 C C . ASP A 1 92 ? -15.978 5.709 -1.942 1.00 80.62 92 ASP A C 1
ATOM 718 O O . ASP A 1 92 ? -16.731 4.757 -2.155 1.00 80.62 92 ASP A O 1
ATOM 722 N N . TYR A 1 93 ? -14.680 5.662 -2.263 1.00 78.25 93 TYR A N 1
ATOM 723 C CA . TYR A 1 93 ? -14.016 4.536 -2.929 1.00 78.25 93 TYR A CA 1
ATOM 724 C C . TYR A 1 93 ? -12.987 3.823 -2.047 1.00 78.25 93 TYR A C 1
ATOM 726 O O . TYR A 1 93 ? -12.389 2.842 -2.494 1.00 78.25 93 TYR A O 1
ATOM 734 N N . MET A 1 94 ? -12.765 4.308 -0.825 1.00 86.69 94 MET A N 1
ATOM 735 C CA . MET A 1 94 ? -11.725 3.827 0.079 1.00 86.69 94 MET A CA 1
ATOM 736 C C . MET A 1 94 ? -12.191 3.974 1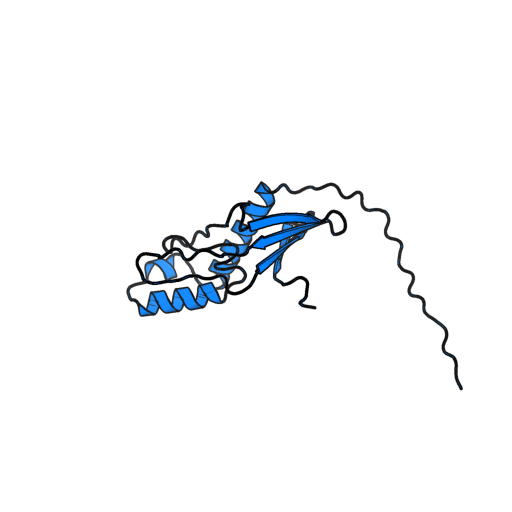.527 1.00 86.69 94 MET A C 1
ATOM 738 O O . MET A 1 94 ? -12.448 5.079 1.993 1.00 86.69 94 MET A O 1
ATOM 742 N N . THR A 1 95 ? -12.291 2.873 2.263 1.00 90.12 95 THR A N 1
ATOM 743 C CA . THR A 1 95 ? -12.790 2.879 3.646 1.00 90.12 95 THR A CA 1
ATOM 744 C C . THR A 1 95 ? -11.753 2.340 4.611 1.00 90.12 95 THR A C 1
ATOM 746 O O . THR A 1 95 ? -11.143 1.311 4.325 1.00 90.12 95 THR A O 1
ATOM 749 N N . TYR A 1 96 ? -11.622 2.991 5.765 1.00 92.25 96 TYR A N 1
ATOM 750 C CA . TYR A 1 96 ? -10.766 2.592 6.877 1.00 92.25 96 TYR A CA 1
ATOM 751 C C . TYR A 1 96 ? -11.697 2.229 8.034 1.00 92.25 96 TYR A C 1
ATOM 753 O O . TYR A 1 96 ? -12.336 3.100 8.614 1.00 92.25 96 TYR A O 1
ATOM 761 N N . ASN A 1 97 ? -11.850 0.939 8.325 1.00 92.81 97 ASN A N 1
ATOM 762 C CA . ASN A 1 97 ? -12.793 0.454 9.331 1.00 92.81 97 ASN A CA 1
ATOM 763 C C . ASN A 1 97 ? -12.049 -0.265 10.450 1.00 92.81 97 ASN A C 1
ATOM 765 O O . ASN A 1 97 ? -11.393 -1.270 10.200 1.00 92.81 97 ASN A O 1
ATOM 769 N N . TYR A 1 98 ? -12.201 0.199 11.687 1.00 93.06 98 TYR A N 1
ATOM 770 C CA . TYR A 1 98 ? -11.646 -0.488 12.850 1.00 93.06 98 TYR A CA 1
ATOM 771 C C . TYR A 1 98 ? -12.586 -1.599 13.350 1.00 93.06 98 TYR A C 1
ATOM 773 O O . TYR A 1 98 ? -13.750 -1.351 13.689 1.00 93.06 98 TYR A O 1
ATOM 781 N N . ILE A 1 99 ? -12.075 -2.830 13.413 1.00 91.38 99 ILE A N 1
ATOM 782 C CA . ILE A 1 99 ? -12.754 -4.008 13.958 1.00 91.38 99 ILE A CA 1
ATOM 783 C C . ILE A 1 99 ? -12.294 -4.220 15.395 1.00 91.38 99 ILE A C 1
ATOM 785 O O . ILE A 1 99 ? -11.233 -4.778 15.656 1.00 91.38 99 ILE A O 1
ATOM 789 N N . LYS A 1 100 ? -13.151 -3.831 16.341 1.00 89.00 100 LYS A N 1
ATOM 790 C CA . LYS A 1 100 ? -12.864 -3.908 17.782 1.00 89.00 100 LYS A CA 1
ATOM 791 C C . LYS A 1 100 ? -12.571 -5.322 18.277 1.00 89.00 100 LYS A C 1
ATOM 793 O O . LYS A 1 100 ? -11.822 -5.478 19.224 1.00 89.00 100 LYS A O 1
ATOM 798 N N . GLN A 1 101 ? -13.213 -6.332 17.692 1.00 86.19 101 GLN A N 1
ATOM 799 C CA . GLN A 1 101 ? -13.076 -7.727 18.116 1.00 86.19 101 GLN A CA 1
ATOM 800 C C . GLN A 1 101 ? -11.690 -8.296 17.803 1.00 86.19 101 GLN A C 1
ATOM 802 O O . GLN A 1 101 ? -11.177 -9.099 18.578 1.00 86.19 101 GLN A O 1
ATOM 807 N N . ASP A 1 102 ? -11.110 -7.859 16.686 1.00 86.06 102 ASP A N 1
ATOM 808 C CA . ASP A 1 102 ? -9.848 -8.371 16.154 1.00 86.06 102 ASP A CA 1
ATOM 809 C C . ASP A 1 102 ? -8.700 -7.373 16.343 1.00 86.06 102 ASP A C 1
ATOM 811 O O . ASP A 1 102 ? -7.578 -7.645 15.934 1.00 86.06 102 ASP A O 1
ATOM 815 N N . ASP A 1 103 ? -8.985 -6.213 16.940 1.00 90.38 103 ASP A N 1
ATOM 816 C CA . ASP A 1 103 ? -8.037 -5.117 17.132 1.00 90.38 103 ASP A CA 1
ATOM 817 C C . ASP A 1 103 ? -7.283 -4.758 15.843 1.00 90.38 103 ASP A C 1
ATOM 819 O O . ASP A 1 103 ? -6.060 -4.663 15.789 1.00 90.38 103 ASP A O 1
ATOM 823 N N . THR A 1 104 ? -8.045 -4.672 14.753 1.00 92.75 104 THR A N 1
ATOM 824 C CA . THR A 1 104 ? -7.514 -4.609 13.392 1.00 92.75 104 THR A CA 1
ATOM 825 C C . THR A 1 104 ? -8.231 -3.530 12.600 1.00 92.75 104 THR A C 1
ATOM 827 O O . THR A 1 104 ? -9.459 -3.422 12.623 1.00 92.75 104 THR A O 1
ATOM 830 N N . TRP A 1 105 ? -7.475 -2.763 11.828 1.00 94.44 105 TRP A N 1
ATOM 831 C CA . TRP A 1 105 ? -7.999 -1.887 10.791 1.00 94.44 105 TRP A CA 1
ATOM 832 C C . TRP A 1 105 ? -8.138 -2.638 9.480 1.00 94.44 105 TRP A C 1
ATOM 834 O O . TRP A 1 105 ? -7.169 -3.192 8.974 1.00 94.44 105 TRP A O 1
ATOM 844 N N . LEU A 1 106 ? -9.329 -2.606 8.895 1.00 93.88 106 LEU A N 1
ATOM 845 C CA . LEU A 1 106 ? -9.566 -3.038 7.527 1.00 93.88 106 LEU A CA 1
ATOM 846 C C . LEU A 1 106 ? -9.614 -1.837 6.601 1.00 93.88 106 LEU A C 1
ATOM 848 O O . LEU A 1 106 ? -10.510 -0.992 6.686 1.00 93.88 106 LEU A O 1
ATOM 852 N N . VAL A 1 107 ? -8.680 -1.818 5.665 1.00 92.81 107 VAL A N 1
ATOM 853 C CA . VAL A 1 107 ? -8.561 -0.789 4.645 1.00 92.81 107 VAL A CA 1
ATOM 854 C C . VAL A 1 107 ? -8.969 -1.401 3.324 1.00 92.81 107 VAL A C 1
ATOM 856 O O . VAL A 1 107 ? -8.318 -2.309 2.818 1.00 92.81 107 VAL A O 1
ATOM 859 N N . THR A 1 108 ? -10.101 -0.950 2.800 1.00 90.31 108 THR A N 1
ATOM 860 C CA . THR A 1 108 ? -10.730 -1.542 1.617 1.00 90.31 108 THR A CA 1
ATOM 861 C C . THR A 1 108 ? -10.924 -0.489 0.548 1.00 90.31 108 THR A C 1
ATOM 863 O O . THR A 1 108 ? -11.562 0.531 0.798 1.00 90.31 108 THR A O 1
ATOM 866 N N . GLY A 1 109 ? -10.407 -0.766 -0.645 1.00 86.31 109 GLY A N 1
ATOM 867 C CA . GLY A 1 109 ? -10.497 0.118 -1.797 1.00 86.31 109 GLY A CA 1
ATOM 868 C C . GLY A 1 109 ? -11.192 -0.550 -2.971 1.00 86.31 109 GLY A C 1
ATOM 869 O O . GLY A 1 109 ? -10.946 -1.713 -3.303 1.00 86.31 109 GLY A O 1
ATOM 870 N N . VAL A 1 110 ? -12.053 0.223 -3.623 1.00 75.19 110 VAL A N 1
ATOM 871 C CA . VAL A 1 110 ? -12.754 -0.136 -4.855 1.00 75.19 110 VAL A CA 1
ATOM 872 C C . VAL A 1 110 ? -12.562 0.989 -5.860 1.00 75.19 110 VAL A C 1
ATOM 874 O O . VAL A 1 110 ? -13.384 1.897 -5.975 1.00 75.19 110 VAL A O 1
ATOM 877 N N . PHE A 1 111 ? -11.461 0.974 -6.610 1.00 66.31 111 PHE A N 1
ATOM 878 C CA . PHE A 1 111 ? -11.239 2.055 -7.567 1.00 66.31 111 PHE A CA 1
ATOM 879 C C . PHE A 1 111 ? -12.106 1.877 -8.817 1.00 66.31 111 PHE A C 1
ATOM 881 O O . PHE A 1 111 ? -11.803 1.103 -9.729 1.00 66.31 111 PHE A O 1
ATOM 888 N N . ARG A 1 112 ? -13.207 2.630 -8.859 1.00 50.16 112 ARG A N 1
ATOM 889 C CA . ARG A 1 112 ? -14.193 2.617 -9.940 1.00 50.16 112 ARG A CA 1
ATOM 890 C C . ARG A 1 112 ? -14.320 3.998 -10.581 1.00 50.16 112 ARG A C 1
ATOM 892 O O . ARG A 1 112 ? -15.413 4.542 -10.634 1.00 50.16 112 ARG A O 1
ATOM 899 N N . HIS A 1 113 ? -13.237 4.565 -11.111 1.00 47.56 113 HIS A N 1
ATOM 900 C CA . HIS A 1 113 ? -13.374 5.671 -12.063 1.00 47.56 113 HIS A CA 1
ATOM 901 C C . HIS A 1 113 ? -12.288 5.655 -13.146 1.00 47.56 113 HIS A C 1
ATOM 903 O O . HIS A 1 113 ? -11.105 5.619 -12.827 1.00 47.56 113 HIS A O 1
ATOM 909 N N . PRO A 1 114 ? -12.656 5.709 -14.441 1.00 48.47 114 PRO A N 1
ATOM 910 C CA . PRO A 1 114 ? -11.689 5.800 -15.520 1.00 48.47 114 PRO A CA 1
ATOM 911 C C . PRO A 1 114 ? -11.147 7.230 -15.561 1.00 48.47 114 PRO A C 1
ATOM 913 O O . PRO A 1 114 ? -11.676 8.079 -16.277 1.00 48.47 114 PRO A O 1
ATOM 916 N N . PHE A 1 115 ? -10.095 7.524 -14.801 1.00 49.12 115 PHE A N 1
ATOM 917 C CA . PHE A 1 115 ? -9.257 8.657 -15.167 1.00 49.12 115 PHE A CA 1
ATOM 918 C C . PHE A 1 115 ? -8.567 8.293 -16.481 1.00 49.12 115 PHE A C 1
ATOM 920 O O . PHE A 1 115 ? -7.757 7.372 -16.541 1.00 49.12 115 PHE A O 1
ATOM 927 N N . HIS A 1 116 ? -8.929 8.995 -17.557 1.00 45.75 116 HIS A N 1
ATOM 928 C CA . HIS A 1 116 ? -8.077 9.065 -18.736 1.00 45.75 116 HIS A CA 1
ATOM 929 C C . HIS A 1 116 ? -6.826 9.832 -18.315 1.00 45.75 116 HIS A C 1
ATOM 931 O O . HIS A 1 116 ? -6.802 11.063 -18.346 1.00 45.75 116 HIS A O 1
ATOM 937 N N . PHE A 1 117 ? -5.783 9.115 -17.904 1.00 49.16 117 PHE A N 1
ATOM 938 C CA . PHE A 1 117 ? -4.450 9.690 -17.986 1.00 49.16 117 PHE A CA 1
ATOM 939 C C . PHE A 1 117 ? -4.184 10.034 -19.462 1.00 49.16 117 PHE A C 1
ATOM 941 O O . PHE A 1 117 ? -4.635 9.292 -20.344 1.00 49.16 117 PHE A O 1
ATOM 948 N N . PRO A 1 118 ? -3.465 11.128 -19.770 1.00 41.53 118 PRO A N 1
ATOM 949 C CA . PRO A 1 118 ? -3.216 11.595 -21.142 1.00 41.53 118 PRO A CA 1
ATOM 950 C C . PRO A 1 118 ? -2.402 10.624 -22.031 1.00 41.53 118 PRO A C 1
ATOM 952 O O . PRO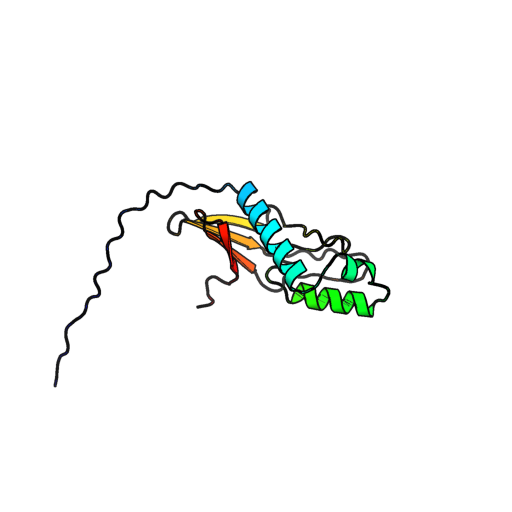 A 1 118 ? -1.985 10.998 -23.121 1.00 41.53 118 PRO A O 1
ATOM 955 N N . PHE A 1 119 ? -2.236 9.368 -21.608 1.00 44.66 119 PHE A N 1
ATOM 956 C CA . PHE A 1 119 ? -1.491 8.299 -22.272 1.00 44.66 119 PHE A CA 1
ATOM 957 C C . PHE A 1 119 ? -2.331 7.030 -22.528 1.00 44.66 119 PHE A C 1
ATOM 959 O O . PHE A 1 119 ? -1.780 5.966 -22.773 1.00 44.66 119 PHE A O 1
ATOM 966 N N . GLY A 1 120 ? -3.669 7.101 -22.464 1.00 40.44 120 GLY A N 1
ATOM 967 C CA . GLY A 1 120 ? -4.540 5.965 -22.823 1.00 40.44 120 GLY A CA 1
ATOM 968 C C . GLY A 1 120 ? -4.610 4.836 -21.785 1.00 40.44 120 GLY A C 1
ATOM 969 O O . GLY A 1 120 ? -5.212 3.796 -22.042 1.00 40.44 120 GLY A O 1
ATOM 970 N N . LEU A 1 121 ? -4.053 5.046 -20.592 1.00 47.72 121 LEU A N 1
ATOM 971 C CA . LEU A 1 121 ? -4.105 4.087 -19.494 1.00 47.72 121 LEU A CA 1
ATOM 972 C C . LEU A 1 121 ? -5.450 4.192 -18.764 1.00 47.72 121 LEU A C 1
ATOM 974 O O . LEU A 1 121 ? -5.635 5.016 -17.869 1.00 47.72 121 LEU A O 1
ATOM 978 N N . THR A 1 122 ? -6.414 3.352 -19.143 1.00 50.53 122 THR A N 1
ATOM 979 C CA . THR A 1 122 ? -7.599 3.102 -18.313 1.00 50.53 122 THR A CA 1
ATOM 980 C C . THR A 1 122 ? -7.207 2.199 -17.151 1.00 50.53 122 THR A C 1
ATOM 982 O O . THR A 1 122 ? -7.259 0.977 -17.278 1.00 50.53 122 THR A O 1
ATOM 985 N N . HIS A 1 123 ? -6.815 2.779 -16.020 1.00 54.78 123 HIS A N 1
ATOM 986 C CA . HIS A 1 123 ? -6.609 2.004 -14.799 1.00 54.78 123 HIS A CA 1
ATOM 987 C C . HIS A 1 123 ? -7.960 1.659 -14.176 1.00 54.78 123 HIS A C 1
ATOM 989 O O . HIS A 1 123 ? -8.774 2.535 -13.877 1.00 54.78 123 HIS A O 1
ATOM 995 N N . ARG A 1 124 ? -8.212 0.363 -14.013 1.00 58.19 124 ARG A N 1
ATOM 996 C CA . ARG A 1 124 ? -9.342 -0.158 -13.253 1.00 58.19 124 ARG A CA 1
ATOM 997 C C . ARG A 1 124 ? -8.774 -1.058 -12.173 1.00 58.19 124 ARG A C 1
ATOM 999 O O . ARG A 1 124 ? -8.029 -1.979 -12.483 1.00 58.19 124 ARG A O 1
ATOM 1006 N N . CYS A 1 125 ? -9.143 -0.793 -10.928 1.00 68.38 125 CYS A N 1
ATOM 1007 C CA . CYS A 1 125 ? -9.142 -1.833 -9.916 1.00 68.38 125 CYS A CA 1
ATOM 1008 C C . CYS A 1 125 ? -10.232 -2.818 -10.361 1.00 68.38 125 CYS A C 1
ATOM 1010 O O . CYS A 1 125 ? -11.422 -2.521 -10.247 1.00 68.38 125 CYS A O 1
ATOM 1012 N N . GLU A 1 126 ? -9.838 -3.910 -11.024 1.00 63.00 126 GLU A N 1
ATOM 1013 C CA . GLU A 1 126 ? -10.794 -4.908 -11.533 1.00 63.00 126 GLU A CA 1
ATOM 1014 C C . GLU A 1 126 ? -11.533 -5.596 -10.380 1.00 63.00 126 GLU A C 1
ATOM 1016 O O . GLU A 1 126 ? -12.679 -6.022 -10.522 1.00 63.00 126 GLU A O 1
ATOM 1021 N N . GLU A 1 127 ? -10.887 -5.630 -9.217 1.00 71.62 127 GLU A N 1
ATOM 1022 C CA . GLU A 1 127 ? -11.243 -6.439 -8.073 1.00 71.62 127 GLU A CA 1
ATOM 1023 C C . GLU A 1 127 ? -10.967 -5.679 -6.769 1.00 71.62 127 GLU A C 1
ATOM 1025 O O . GLU A 1 127 ? -9.909 -5.080 -6.619 1.00 71.62 127 GLU A O 1
ATOM 1030 N N . MET A 1 128 ? -11.909 -5.708 -5.817 1.00 80.50 128 MET A N 1
ATOM 1031 C CA . MET A 1 128 ? -11.738 -5.086 -4.495 1.00 80.50 128 MET A CA 1
ATOM 1032 C C . MET A 1 128 ? -10.458 -5.595 -3.822 1.00 80.50 128 MET A C 1
ATOM 1034 O O . MET A 1 128 ? -10.229 -6.809 -3.776 1.00 80.50 128 MET A O 1
ATOM 1038 N N . ALA A 1 129 ? -9.676 -4.665 -3.272 1.00 85.69 129 ALA A N 1
ATOM 1039 C CA . ALA A 1 129 ? -8.493 -4.959 -2.475 1.00 85.69 129 ALA A CA 1
ATOM 1040 C C . ALA A 1 129 ? -8.746 -4.587 -1.013 1.00 85.69 129 ALA A C 1
ATOM 1042 O O . ALA A 1 129 ? -9.265 -3.504 -0.729 1.00 85.69 129 ALA A O 1
ATOM 1043 N N . THR A 1 130 ? -8.337 -5.469 -0.105 1.00 90.44 130 THR A N 1
ATOM 1044 C CA . THR A 1 130 ? -8.427 -5.255 1.339 1.00 90.44 130 THR A CA 1
ATOM 1045 C C . THR A 1 130 ? -7.071 -5.523 1.974 1.00 90.44 130 THR A C 1
ATOM 1047 O O . THR A 1 130 ? -6.437 -6.538 1.687 1.00 90.44 130 THR A O 1
ATOM 1050 N N . TRP A 1 131 ? -6.617 -4.592 2.808 1.00 92.31 131 TRP A N 1
ATOM 1051 C CA . TRP A 1 131 ? -5.457 -4.744 3.681 1.00 92.31 131 TRP A CA 1
ATOM 1052 C C . TRP A 1 131 ? -5.926 -4.719 5.132 1.00 92.31 131 TRP A C 1
ATOM 1054 O O . TRP A 1 131 ? -6.804 -3.927 5.485 1.00 92.31 131 TRP A O 1
ATOM 1064 N N . SER A 1 132 ? -5.337 -5.570 5.962 1.00 93.69 132 SER A N 1
ATOM 1065 C CA . SER A 1 132 ? -5.507 -5.544 7.415 1.00 93.69 132 SER A CA 1
ATOM 1066 C C . SER A 1 132 ? -4.275 -4.946 8.074 1.00 93.69 132 SER A C 1
ATOM 1068 O O . SER A 1 132 ? -3.154 -5.271 7.687 1.00 93.69 132 SER A O 1
ATOM 1070 N N . ILE A 1 133 ? -4.482 -4.082 9.064 1.00 94.69 133 ILE A N 1
ATOM 1071 C CA . ILE A 1 133 ? -3.421 -3.501 9.883 1.00 94.69 133 ILE A CA 1
ATOM 1072 C C . ILE A 1 133 ? -3.722 -3.827 11.342 1.00 94.69 133 ILE A C 1
ATOM 1074 O O . ILE A 1 133 ? -4.761 -3.411 11.853 1.00 94.69 133 ILE A O 1
ATOM 1078 N N . ASP A 1 134 ? -2.840 -4.577 11.994 1.00 93.06 134 ASP A N 1
ATOM 1079 C CA . ASP A 1 134 ? -2.946 -4.853 13.431 1.00 93.06 134 ASP A CA 1
ATOM 1080 C C . ASP A 1 134 ? -2.730 -3.552 14.221 1.00 93.06 134 ASP A C 1
ATOM 1082 O O . ASP A 1 134 ? -1.746 -2.842 14.010 1.00 93.06 134 ASP A O 1
ATOM 1086 N N . ASP A 1 135 ? -3.669 -3.214 15.103 1.00 92.06 135 ASP A N 1
ATOM 1087 C CA . ASP A 1 135 ? -3.691 -1.927 15.809 1.00 92.06 135 ASP A CA 1
ATOM 1088 C C . ASP A 1 135 ? -2.554 -1.801 16.839 1.00 92.06 135 ASP A C 1
ATOM 1090 O O . ASP A 1 135 ? -2.021 -0.715 17.041 1.00 92.06 135 ASP A O 1
ATOM 1094 N N . ASN A 1 136 ? -2.098 -2.917 17.415 1.00 89.94 136 ASN A N 1
ATOM 1095 C CA . ASN A 1 136 ? -1.037 -2.920 18.429 1.00 89.94 136 ASN A CA 1
ATOM 1096 C C . ASN A 1 136 ? 0.372 -2.830 17.822 1.00 89.94 136 ASN A C 1
ATOM 1098 O O . ASN A 1 136 ? 1.304 -2.309 18.437 1.00 89.94 136 ASN A O 1
ATOM 1102 N N . THR A 1 137 ? 0.571 -3.427 16.648 1.00 90.62 137 THR A N 1
ATOM 1103 C CA . THR A 1 137 ? 1.896 -3.621 16.036 1.00 90.62 137 THR A CA 1
ATOM 1104 C C . THR A 1 137 ? 2.106 -2.784 14.783 1.00 90.62 137 THR A C 1
ATOM 1106 O O . THR A 1 137 ? 3.251 -2.544 14.396 1.00 90.62 137 THR A O 1
ATOM 1109 N N . GLY A 1 138 ? 1.025 -2.347 14.136 1.00 90.44 138 GLY A N 1
ATOM 1110 C CA . GLY A 1 138 ? 1.058 -1.729 12.816 1.00 90.44 138 GLY A CA 1
ATOM 1111 C C . GLY A 1 138 ? 1.411 -2.702 11.687 1.00 90.44 138 GLY A C 1
ATOM 1112 O O . GLY A 1 138 ? 1.738 -2.251 10.588 1.00 90.44 138 GLY A O 1
ATOM 1113 N N . GLU A 1 139 ? 1.387 -4.019 11.929 1.00 92.69 139 GLU A N 1
ATOM 1114 C CA . GLU A 1 139 ? 1.676 -5.024 10.904 1.00 92.69 139 GLU A CA 1
ATOM 1115 C C . GLU A 1 139 ? 0.616 -4.990 9.798 1.00 92.69 139 GLU A C 1
ATOM 1117 O O . GLU A 1 139 ? -0.573 -5.164 10.059 1.00 92.69 139 GLU A O 1
ATOM 1122 N N . VAL A 1 140 ? 1.059 -4.796 8.551 1.00 91.50 140 VAL A N 1
ATOM 1123 C CA . VAL A 1 140 ? 0.194 -4.778 7.367 1.00 91.50 140 VAL A CA 1
ATOM 1124 C C . VAL A 1 140 ? 0.179 -6.156 6.714 1.00 91.50 140 VAL A C 1
ATOM 1126 O O . VAL A 1 140 ? 1.217 -6.683 6.316 1.00 91.50 140 VAL A O 1
ATOM 1129 N N . THR A 1 141 ? -1.012 -6.717 6.544 1.00 89.81 141 THR A N 1
ATOM 1130 C CA . THR A 1 141 ? -1.246 -8.001 5.878 1.00 89.81 141 THR A CA 1
ATOM 1131 C C . THR A 1 141 ? -2.156 -7.823 4.665 1.00 89.81 141 THR A C 1
ATOM 1133 O O . THR A 1 141 ? -3.116 -7.049 4.676 1.00 89.81 141 THR A O 1
ATOM 1136 N N . TYR A 1 142 ? -1.825 -8.531 3.585 1.00 84.81 142 TYR A N 1
ATOM 1137 C CA . TYR A 1 142 ? -2.546 -8.473 2.314 1.00 84.81 142 TYR A CA 1
ATOM 1138 C C . TYR A 1 142 ? -3.491 -9.664 2.199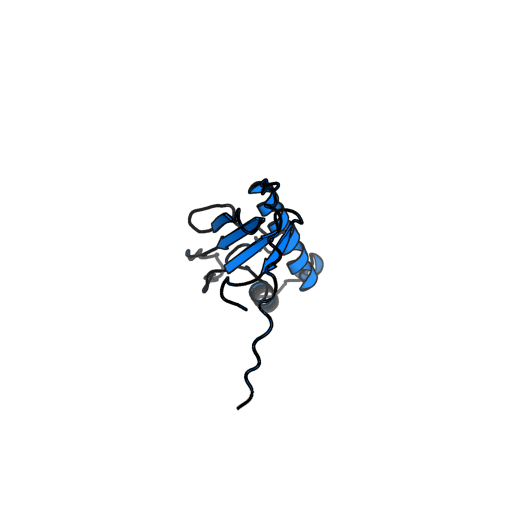 1.00 84.81 142 TYR A C 1
ATOM 1140 O O . TYR A 1 142 ? -3.067 -10.793 2.444 1.00 84.81 142 TYR A O 1
ATOM 1148 N N . GLY A 1 143 ? -4.725 -9.444 1.757 1.00 65.00 143 GLY A N 1
ATOM 1149 C CA . GLY A 1 143 ? -5.598 -10.551 1.381 1.00 65.00 143 GLY A CA 1
ATOM 1150 C C . GLY A 1 143 ? -7.065 -10.170 1.332 1.00 65.00 143 GLY A C 1
ATOM 1151 O O . GLY A 1 143 ? -7.512 -9.205 1.954 1.00 65.00 143 GLY A O 1
ATOM 1152 N N . ARG A 1 144 ? -7.843 -10.960 0.595 1.00 50.78 144 ARG A N 1
ATOM 1153 C CA . ARG A 1 144 ? -9.297 -10.946 0.772 1.00 50.78 144 ARG A CA 1
ATOM 1154 C C . ARG A 1 144 ? -9.646 -11.604 2.106 1.00 50.78 144 ARG A C 1
ATOM 1156 O O . ARG A 1 144 ? -8.987 -12.576 2.470 1.00 50.78 144 ARG A O 1
ATOM 1163 N N . PRO A 1 145 ? -10.734 -11.186 2.779 1.00 43.91 145 PRO A N 1
ATOM 1164 C CA . PRO A 1 145 ? -11.270 -11.912 3.935 1.00 43.91 145 PRO A CA 1
ATOM 1165 C C . PRO A 1 145 ? -11.486 -13.420 3.679 1.00 43.91 145 PRO A C 1
ATOM 1167 O O . PRO A 1 145 ? -11.534 -14.205 4.624 1.00 43.91 145 PRO A O 1
ATOM 1170 N N . ASP A 1 146 ? -11.592 -13.815 2.404 1.00 40.69 146 ASP A N 1
ATOM 1171 C CA . ASP A 1 146 ? -11.944 -15.158 1.947 1.00 40.69 146 ASP A CA 1
ATOM 1172 C C . ASP A 1 146 ? -10.732 -16.040 1.567 1.00 40.69 146 ASP A C 1
ATOM 1174 O O . ASP A 1 146 ? -10.913 -17.218 1.258 1.00 40.69 146 ASP A O 1
ATOM 1178 N N . GLU A 1 147 ? -9.504 -15.508 1.566 1.00 40.34 147 GLU A N 1
ATOM 1179 C CA . GLU A 1 147 ? -8.290 -16.280 1.260 1.00 40.34 147 GLU A CA 1
ATOM 1180 C C . GLU A 1 147 ? -7.715 -16.901 2.545 1.00 40.34 147 GLU A C 1
ATOM 1182 O O . GLU A 1 147 ? -6.899 -16.304 3.247 1.00 40.34 147 GLU A O 1
ATOM 1187 N N . LYS A 1 148 ? -8.167 -18.120 2.864 1.00 33.75 148 LYS A N 1
ATOM 1188 C CA . LYS A 1 148 ? -7.545 -19.031 3.839 1.00 33.75 148 LYS A CA 1
ATOM 1189 C C . LYS A 1 148 ? -7.316 -20.406 3.230 1.00 33.75 148 LYS A C 1
ATOM 1191 O O . LYS A 1 148 ? -8.226 -20.895 2.524 1.00 33.75 148 LYS A O 1
#

Secondary structure (DSSP, 8-state):
------------------------HHHHHHHHHHHHHHHHHHTT--HHHHHT--SHHHHHHHHHHHHTSTTBTTTEE-GGG-S-PEEPPSBTTEEEEEETTTTEEEEEE------B-TTS-B----S-EEEEEETTT--EEE--TT--

Sequence (148 aa):
MVFVLGLYGELEKSEPKEHTQELTESMVSELIFANVHSLIISAGITPTFLANLETDDDRDELYEALRALPGYGCLWYLPNMTGIPDVNEPSDYMTYNYIKQDDTWLVTGVFRHPFHFPFGLTHRCEEMATWSIDDNTGEVTYGRPDEK

Foldseek 3Di:
DDDDDDDPDPPPPPDPDPQDQQDDLVNLQVLVQVVVLVQCVVLVLDPVLLVPPDDPVSVVVVVVSQVPDACDLWQWHQPPSRSRIDGDHDDPFWDWDQDSVQQKTKIKGARPDQDPDVPRDRRGPPDIWIWIARRVPRDIDGDDPPDD

pLDDT: mean 77.16, std 19.13, range [33.75, 94.69]